Protein AF-A0A448WST9-F1 (afdb_monomer_lite)

Foldseek 3Di:
DPVVVVVQVVVQVVVCVVPVDRDDDDDDPDDDDPPFPDDDWDADPVRPDIDDGTPVVVVVVVCVVCVVVVCCVVPNDDPPCPDDD

Organism: NCBI:txid117903

Secondary structure (DSSP, 8-state):
--HHHHHHHHHHHHHHHHHSS-------S-PPPTTS-SEEEEEETTTTEEEEEEHHHHHHHHHHHHHHHHHHHHH---TT-----

Structure (mmCIF, N/CA/C/O backbone):
data_AF-A0A448WST9-F1
#
_entry.id   AF-A0A448WST9-F1
#
loop_
_atom_site.group_PDB
_atom_site.id
_atom_site.type_symbol
_atom_site.label_atom_id
_atom_site.label_alt_id
_atom_site.label_comp_id
_atom_site.label_asym_id
_atom_site.label_entity_id
_atom_site.label_seq_id
_atom_site.pdbx_PDB_ins_code
_atom_site.Cartn_x
_atom_site.Cartn_y
_atom_site.Cartn_z
_atom_site.occupancy
_atom_site.B_iso_or_equiv
_atom_site.auth_seq_id
_atom_site.auth_comp_id
_atom_site.auth_asym_id
_atom_site.auth_atom_id
_atom_site.pdbx_PDB_model_num
ATOM 1 N N . MET A 1 1 ? -20.236 6.586 4.221 1.00 48.97 1 MET A N 1
ATOM 2 C CA . MET A 1 1 ? -20.053 6.381 5.676 1.00 48.97 1 MET A CA 1
ATOM 3 C C . MET A 1 1 ? -20.403 4.969 6.172 1.00 48.97 1 MET A C 1
ATOM 5 O O . MET A 1 1 ? -19.781 4.498 7.106 1.00 48.97 1 MET A O 1
ATOM 9 N N . ILE A 1 2 ? -21.357 4.253 5.559 1.00 53.66 2 ILE A N 1
ATOM 10 C CA . ILE A 1 2 ? -21.835 2.950 6.077 1.00 53.66 2 ILE A CA 1
ATOM 11 C C . ILE A 1 2 ? -20.964 1.758 5.619 1.00 53.66 2 ILE A C 1
ATOM 13 O O . ILE A 1 2 ? -20.771 0.806 6.366 1.00 53.66 2 ILE A O 1
ATOM 17 N N . LEU A 1 3 ? -20.370 1.827 4.422 1.00 58.12 3 LEU A N 1
ATOM 18 C CA . LEU A 1 3 ? -19.663 0.692 3.805 1.00 58.12 3 LEU A CA 1
ATOM 19 C C . LEU A 1 3 ? -18.391 0.249 4.552 1.00 58.12 3 LEU A C 1
ATOM 21 O O . LEU A 1 3 ? -18.121 -0.945 4.642 1.00 58.12 3 LEU A O 1
ATOM 25 N N . TYR A 1 4 ? -17.618 1.177 5.121 1.00 62.66 4 TYR A N 1
ATOM 26 C CA . TYR A 1 4 ? -16.339 0.838 5.755 1.00 62.66 4 TYR A CA 1
ATOM 27 C C . TYR A 1 4 ? -16.503 0.109 7.099 1.00 62.66 4 TYR A C 1
ATOM 29 O O . TYR A 1 4 ? -15.692 -0.755 7.434 1.00 62.66 4 TYR A O 1
ATOM 37 N N . TYR A 1 5 ? -17.581 0.386 7.842 1.00 70.19 5 TYR A N 1
ATOM 38 C CA . TYR A 1 5 ? -17.866 -0.294 9.110 1.00 70.19 5 TYR A CA 1
ATOM 39 C C . TYR A 1 5 ? -18.222 -1.768 8.905 1.00 70.19 5 TYR A C 1
ATOM 41 O O . TYR A 1 5 ? -17.994 -2.575 9.801 1.00 70.19 5 TYR A O 1
ATOM 49 N N . CYS A 1 6 ? -18.732 -2.138 7.729 1.00 78.38 6 CYS A N 1
ATOM 50 C CA . CYS A 1 6 ? -19.048 -3.526 7.401 1.00 78.38 6 CYS A CA 1
ATOM 51 C C . CYS A 1 6 ? -17.800 -4.347 7.042 1.00 78.38 6 CYS A C 1
ATOM 53 O O . CYS A 1 6 ? -17.767 -5.550 7.288 1.00 78.38 6 CYS A O 1
ATOM 55 N N . VAL A 1 7 ? -16.769 -3.713 6.473 1.00 86.38 7 VAL A N 1
ATOM 56 C CA . VAL A 1 7 ? -15.566 -4.414 5.988 1.00 86.38 7 VAL A CA 1
ATOM 57 C C . VAL A 1 7 ? -14.521 -4.589 7.090 1.00 86.38 7 VAL A C 1
ATOM 59 O O . VAL A 1 7 ? -13.855 -5.622 7.140 1.00 86.38 7 VAL A O 1
ATOM 62 N N . LEU A 1 8 ? -14.401 -3.624 8.009 1.00 88.25 8 LEU A N 1
ATOM 63 C CA . LEU A 1 8 ? -13.395 -3.652 9.077 1.00 88.25 8 LEU A CA 1
ATOM 64 C C . LEU A 1 8 ? -13.449 -4.928 9.948 1.00 88.25 8 LEU A C 1
ATOM 66 O O . LEU A 1 8 ? -12.395 -5.528 10.163 1.00 88.25 8 LEU A O 1
ATOM 70 N N . PRO A 1 9 ? -14.623 -5.414 10.406 1.00 90.06 9 PRO A N 1
ATOM 71 C CA . PRO A 1 9 ? -14.700 -6.644 11.192 1.00 90.06 9 PRO A CA 1
ATOM 72 C C . PRO A 1 9 ? -14.209 -7.863 10.409 1.00 90.06 9 PRO A C 1
ATOM 74 O O . PRO A 1 9 ? -13.491 -8.695 10.959 1.00 90.06 9 PRO A O 1
ATOM 77 N N . LYS A 1 10 ? -14.537 -7.939 9.110 1.00 91.38 10 LYS A N 1
ATOM 78 C CA . LYS A 1 10 ? -14.104 -9.042 8.247 1.00 91.38 10 LYS A CA 1
ATOM 79 C C . LYS A 1 10 ? -12.597 -9.009 8.003 1.00 91.38 10 LYS A C 1
ATOM 81 O O . LYS A 1 10 ? 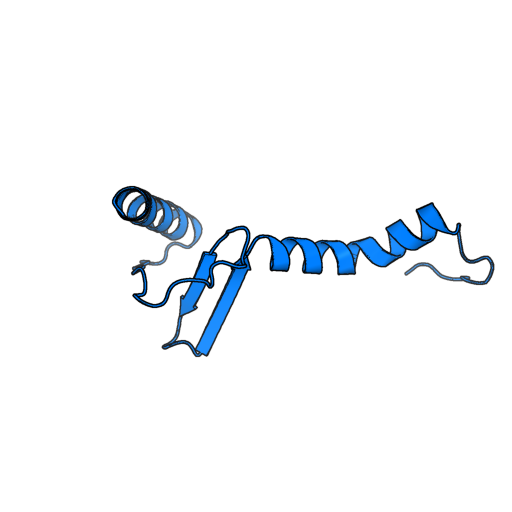-11.950 -10.048 8.062 1.00 91.38 10 LYS A O 1
ATOM 86 N N . ALA A 1 11 ? -12.029 -7.824 7.787 1.00 90.06 11 ALA A N 1
ATOM 87 C CA . ALA A 1 11 ? -10.586 -7.651 7.654 1.00 90.06 11 ALA A CA 1
ATOM 88 C C . ALA A 1 11 ? -9.843 -8.065 8.937 1.00 90.06 11 ALA A C 1
ATOM 90 O O . ALA A 1 11 ? -8.840 -8.773 8.863 1.00 90.06 11 ALA A O 1
ATOM 91 N N . CYS A 1 12 ? -10.367 -7.690 10.110 1.00 91.12 12 CYS A N 1
ATOM 92 C CA . CYS A 1 12 ? -9.833 -8.131 11.397 1.00 91.12 12 CYS A CA 1
ATOM 93 C C . CYS A 1 12 ? -9.884 -9.655 11.542 1.00 91.12 12 CYS A C 1
ATOM 95 O O . CYS A 1 12 ? -8.896 -10.240 11.965 1.00 91.12 12 CYS A O 1
ATOM 97 N N . GLU A 1 13 ? -10.990 -10.305 11.175 1.00 93.00 13 GLU A N 1
ATOM 98 C CA . GLU A 1 13 ? -11.109 -11.768 11.228 1.00 93.00 13 GLU A CA 1
ATOM 99 C C . GLU A 1 13 ? -10.053 -12.459 10.351 1.00 93.00 13 GLU A C 1
ATOM 101 O O . GLU A 1 13 ? -9.337 -13.339 10.828 1.00 93.00 13 GLU A O 1
ATOM 106 N N . VAL A 1 14 ? -9.895 -12.017 9.098 1.00 94.00 14 VAL A N 1
ATOM 107 C CA . VAL A 1 14 ? -8.887 -12.562 8.171 1.00 94.00 14 VAL A CA 1
ATOM 108 C C . VAL A 1 14 ? -7.472 -12.368 8.723 1.00 94.00 14 VAL A C 1
ATOM 110 O O . VAL A 1 14 ? -6.660 -13.292 8.703 1.00 94.00 14 VAL A O 1
ATOM 113 N N . ALA A 1 15 ? -7.171 -11.186 9.263 1.00 90.81 15 ALA A N 1
ATOM 114 C CA . ALA A 1 15 ? -5.858 -10.899 9.828 1.00 90.81 15 ALA A CA 1
ATOM 115 C C . ALA A 1 15 ? -5.584 -11.710 11.109 1.00 90.81 15 ALA A C 1
ATOM 117 O O . ALA A 1 15 ? -4.460 -12.167 11.318 1.00 90.81 15 ALA A O 1
ATOM 118 N N . GLN A 1 16 ? -6.598 -11.932 11.950 1.00 93.88 16 GLN A N 1
ATOM 119 C CA . GLN A 1 16 ? -6.491 -12.786 13.137 1.00 93.88 16 GLN A CA 1
ATOM 120 C C . GLN A 1 16 ? -6.230 -14.243 12.744 1.00 93.88 16 GLN A C 1
ATOM 122 O O . GLN A 1 16 ? -5.373 -14.885 13.343 1.00 93.88 16 GLN A O 1
ATOM 127 N N . GLN A 1 17 ? -6.903 -14.753 11.708 1.00 94.38 17 GLN A N 1
ATOM 128 C CA . GLN A 1 17 ? -6.664 -16.104 11.186 1.00 94.38 17 GLN A CA 1
ATOM 129 C C . GLN A 1 17 ? -5.250 -16.259 10.613 1.00 94.38 17 GLN A C 1
ATOM 131 O O . GLN A 1 17 ? -4.608 -17.279 10.840 1.00 94.38 17 GLN A O 1
ATOM 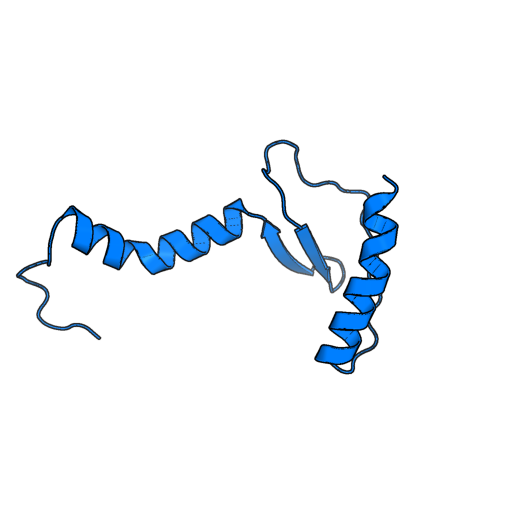136 N N . ALA A 1 18 ? -4.747 -15.242 9.907 1.00 94.12 18 ALA A N 1
ATOM 137 C CA . ALA A 1 18 ? -3.415 -15.274 9.307 1.00 94.12 18 ALA A CA 1
ATOM 138 C C . ALA A 1 18 ? -2.272 -15.129 10.329 1.00 94.12 18 ALA A C 1
ATOM 140 O O . ALA A 1 18 ? -1.195 -15.682 10.124 1.00 94.12 18 ALA A O 1
ATOM 141 N N . THR A 1 19 ? -2.481 -14.372 11.411 1.00 92.69 19 THR A N 1
ATOM 142 C CA . THR A 1 19 ? -1.417 -14.040 12.379 1.00 92.69 19 THR A CA 1
ATOM 143 C C . THR A 1 19 ? -1.516 -14.798 13.703 1.00 92.69 19 THR A C 1
ATOM 145 O O . THR A 1 19 ? -0.542 -14.842 14.450 1.00 92.69 19 THR A O 1
ATOM 148 N N . GLY A 1 20 ? -2.685 -15.355 14.036 1.00 92.81 20 GLY A N 1
ATOM 149 C CA . GLY A 1 20 ? -2.973 -15.952 15.344 1.00 92.81 20 GLY A CA 1
ATOM 150 C C . GLY A 1 20 ? -3.088 -14.940 16.493 1.00 92.81 20 GLY A C 1
ATOM 151 O O . GLY A 1 20 ? -3.262 -15.337 17.644 1.00 92.81 20 GLY A O 1
ATOM 152 N N . GLN A 1 21 ? -2.988 -13.637 16.217 1.00 90.38 21 GLN A N 1
ATOM 153 C CA . GLN A 1 21 ? -3.036 -12.580 17.227 1.00 90.38 21 GLN A CA 1
ATOM 154 C C . GLN A 1 21 ? -4.395 -11.899 17.243 1.00 90.38 21 GLN A C 1
ATOM 156 O O . GLN A 1 21 ? -5.014 -11.726 16.200 1.00 90.38 21 G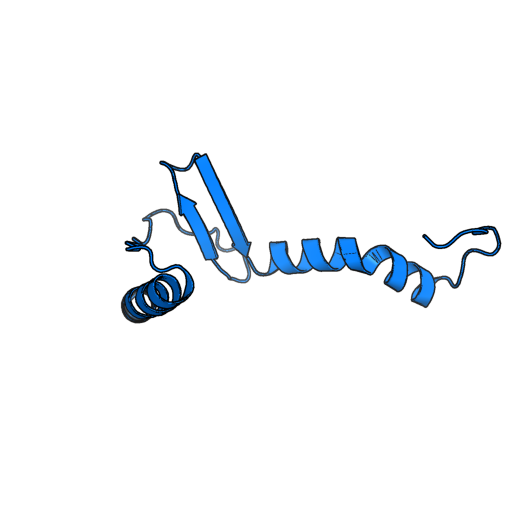LN A O 1
ATOM 161 N N . ARG A 1 22 ? -4.846 -11.442 18.417 1.00 89.50 22 ARG A N 1
ATOM 162 C CA . ARG A 1 22 ? -6.088 -10.669 18.537 1.00 89.50 22 ARG A CA 1
ATOM 163 C C . ARG A 1 22 ? -5.879 -9.252 17.999 1.00 89.50 22 ARG A C 1
ATOM 165 O O . ARG A 1 22 ? -5.154 -8.464 18.595 1.00 89.50 22 ARG A O 1
ATOM 172 N N . ILE A 1 23 ? -6.573 -8.916 16.915 1.00 90.25 23 ILE A N 1
ATOM 173 C CA . ILE A 1 23 ? -6.463 -7.618 16.238 1.00 90.25 23 ILE A CA 1
ATOM 174 C C . ILE A 1 23 ? -7.722 -6.794 16.496 1.00 90.25 23 ILE A C 1
ATOM 176 O O . ILE A 1 23 ? -8.836 -7.255 16.244 1.00 90.25 23 ILE A O 1
ATOM 180 N N . GLN A 1 24 ? -7.538 -5.565 16.977 1.00 88.94 24 GLN A N 1
ATOM 181 C CA . GLN A 1 24 ? -8.586 -4.551 17.059 1.00 88.94 24 GLN A CA 1
ATOM 182 C C . GLN A 1 24 ? -8.185 -3.372 16.180 1.00 88.94 24 GLN A C 1
ATOM 184 O O . GLN A 1 24 ? -7.178 -2.721 16.443 1.00 88.94 24 GLN A O 1
ATOM 189 N N . ALA A 1 25 ? -8.977 -3.098 15.149 1.00 89.56 25 ALA A N 1
ATOM 190 C CA . ALA A 1 25 ? -8.802 -1.932 14.297 1.00 89.56 25 ALA A CA 1
ATOM 191 C C . ALA A 1 25 ? -9.892 -0.899 14.593 1.00 89.56 25 ALA A C 1
ATOM 193 O O . ALA A 1 25 ? -11.031 -1.248 14.911 1.00 89.56 25 ALA A O 1
ATOM 194 N N . LYS A 1 26 ? -9.539 0.379 14.470 1.00 89.62 26 LYS A N 1
ATOM 195 C CA . LYS A 1 26 ? -10.465 1.511 14.517 1.00 89.62 26 LYS A CA 1
ATOM 196 C C . LYS A 1 26 ? -10.174 2.408 13.325 1.00 89.62 26 LYS A C 1
ATOM 198 O O . LYS A 1 26 ? -9.037 2.473 12.866 1.00 89.62 26 LYS A O 1
ATOM 203 N N . ILE A 1 27 ? -11.208 3.070 12.830 1.00 88.19 27 ILE A N 1
ATOM 204 C CA . ILE A 1 27 ? -11.076 4.044 11.751 1.00 88.19 27 ILE A CA 1
ATOM 205 C C . ILE A 1 27 ? -10.821 5.392 12.403 1.00 88.19 27 ILE A C 1
ATOM 207 O O . ILE A 1 27 ? -11.546 5.774 13.324 1.00 88.19 27 ILE A O 1
ATOM 211 N N . ASP A 1 28 ? -9.761 6.056 11.962 1.00 88.19 28 ASP A N 1
ATOM 212 C CA . ASP A 1 28 ? -9.420 7.382 12.452 1.00 88.19 28 ASP A CA 1
ATOM 213 C C . ASP A 1 28 ? -10.388 8.438 11.892 1.00 88.19 28 ASP A C 1
ATOM 215 O O . ASP A 1 28 ? -11.060 8.237 10.880 1.00 88.19 28 ASP A O 1
ATOM 219 N N . THR A 1 29 ? -10.461 9.573 12.575 1.00 87.75 29 THR A N 1
ATOM 220 C CA . THR A 1 29 ? -11.198 10.764 12.133 1.00 87.75 29 THR A CA 1
ATOM 221 C C . THR A 1 29 ? -10.421 11.590 11.109 1.00 87.75 29 THR A C 1
ATOM 223 O O . THR A 1 29 ? -11.012 12.411 10.409 1.00 87.75 29 THR A O 1
ATOM 226 N N . THR A 1 30 ? -9.112 11.350 10.994 1.00 88.44 30 THR A N 1
ATOM 227 C CA . THR A 1 30 ? -8.248 11.943 9.973 1.00 88.44 30 THR A CA 1
ATOM 228 C C . THR A 1 30 ? -8.394 11.174 8.664 1.00 88.44 30 THR A C 1
ATOM 230 O O . THR A 1 30 ? -8.017 10.006 8.572 1.00 88.44 30 THR A O 1
ATOM 233 N N . TYR A 1 31 ? -8.933 11.830 7.640 1.00 88.38 31 TYR A N 1
ATOM 234 C CA . TYR A 1 31 ? -9.094 11.235 6.316 1.00 88.38 31 TYR A CA 1
ATOM 235 C C . TYR A 1 31 ? -7.859 11.456 5.442 1.00 88.38 31 TYR A C 1
ATOM 237 O O . TYR A 1 31 ? -7.089 12.396 5.643 1.00 88.38 31 TYR A O 1
ATOM 245 N N . LEU A 1 32 ? -7.698 10.585 4.445 1.00 88.62 32 LEU A N 1
ATOM 246 C CA . LEU A 1 32 ? -6.733 10.800 3.375 1.00 88.62 32 LEU A CA 1
ATOM 247 C C . LEU A 1 32 ? -7.137 12.030 2.547 1.00 88.62 32 LEU A C 1
ATOM 249 O O . LEU A 1 32 ? -8.335 12.263 2.360 1.00 88.62 32 LEU A O 1
ATOM 253 N N . PRO A 1 33 ? -6.168 12.817 2.057 1.00 89.25 33 PRO A N 1
ATOM 254 C CA . PRO A 1 33 ? -6.468 13.979 1.237 1.00 89.25 33 PRO A CA 1
ATOM 255 C C . PRO A 1 33 ? -7.123 13.581 -0.097 1.00 89.25 33 PRO A C 1
ATOM 257 O O . PRO A 1 33 ? -6.873 12.507 -0.644 1.00 89.25 33 PRO A O 1
ATOM 260 N N . GLU A 1 34 ? -7.976 14.464 -0.624 1.00 87.94 34 GLU A N 1
ATOM 261 C CA . GLU A 1 34 ? -8.821 14.207 -1.807 1.00 87.94 34 GLU A CA 1
ATOM 262 C C . GLU A 1 34 ? -8.028 13.985 -3.104 1.00 87.94 34 GLU A C 1
ATOM 264 O O . GLU A 1 34 ? -8.565 13.490 -4.090 1.00 87.94 34 GLU A O 1
ATOM 269 N N . ASN A 1 35 ? -6.745 14.347 -3.115 1.00 88.50 35 ASN A N 1
ATOM 270 C CA . ASN A 1 35 ? -5.851 14.172 -4.255 1.00 88.50 35 ASN A CA 1
ATOM 271 C C . ASN A 1 35 ? -5.311 12.738 -4.403 1.00 88.50 35 ASN A C 1
ATOM 273 O O . ASN A 1 35 ? -4.545 12.483 -5.330 1.00 88.50 35 ASN A O 1
ATOM 277 N N . ILE A 1 36 ? -5.662 11.828 -3.492 1.00 87.38 36 ILE A N 1
ATOM 278 C CA . ILE A 1 36 ? -5.264 10.420 -3.535 1.00 87.38 36 ILE A CA 1
ATOM 279 C C . ILE A 1 36 ? -6.358 9.615 -4.243 1.00 87.38 36 ILE A C 1
ATOM 281 O O . ILE A 1 36 ? -7.530 9.670 -3.875 1.00 87.38 36 ILE A O 1
ATOM 285 N N . SER A 1 37 ? -5.969 8.817 -5.237 1.00 87.50 37 SER A N 1
ATOM 286 C CA . SER A 1 37 ? -6.875 7.998 -6.058 1.00 87.50 37 SER A CA 1
ATOM 287 C C . SER A 1 37 ? -7.537 6.874 -5.256 1.00 87.50 37 SER A C 1
ATOM 289 O O . SER A 1 37 ? -8.587 6.359 -5.637 1.00 87.50 37 SER A O 1
ATOM 291 N N . GLY A 1 38 ? -6.915 6.470 -4.146 1.00 90.06 38 GLY A N 1
ATOM 292 C CA . GLY A 1 38 ? -7.495 5.578 -3.152 1.00 90.06 38 GLY A CA 1
ATOM 293 C C . GLY A 1 38 ? -6.464 4.751 -2.387 1.00 90.06 38 GLY A C 1
ATOM 294 O O . GLY A 1 38 ? -5.255 4.983 -2.440 1.00 90.06 38 GLY A O 1
ATOM 295 N N . GLY A 1 39 ? -6.969 3.736 -1.688 1.00 90.19 39 GLY A N 1
ATOM 296 C CA . GLY A 1 39 ? -6.189 2.863 -0.813 1.00 90.19 39 GLY A CA 1
ATOM 297 C C . GLY A 1 39 ? -6.375 3.213 0.660 1.00 90.19 39 GLY A C 1
ATOM 298 O O . GLY A 1 39 ? -7.358 3.850 1.037 1.00 90.19 39 GLY A O 1
ATOM 299 N N . VAL A 1 40 ? -5.463 2.728 1.503 1.00 91.31 40 VAL A N 1
ATOM 300 C CA . VAL A 1 40 ? -5.558 2.876 2.961 1.00 91.31 40 VAL A CA 1
ATOM 301 C C . VAL A 1 40 ? -4.196 3.151 3.578 1.00 91.31 40 VAL A C 1
ATOM 303 O O . VAL A 1 40 ? -3.166 2.694 3.085 1.00 91.31 40 VAL A O 1
ATOM 306 N N . GLU A 1 41 ? -4.205 3.845 4.708 1.00 92.12 41 GLU A N 1
ATOM 307 C CA . GLU A 1 41 ? -3.052 3.953 5.591 1.00 92.12 41 GLU A CA 1
ATOM 308 C C . GLU A 1 41 ? -3.386 3.305 6.929 1.00 92.12 41 GLU A C 1
ATOM 310 O O . GLU A 1 41 ? -4.447 3.543 7.508 1.00 92.12 41 GLU A O 1
ATOM 315 N N . CYS A 1 42 ? -2.481 2.468 7.422 1.00 91.50 42 CYS A N 1
ATOM 316 C CA . CYS A 1 42 ? -2.616 1.821 8.718 1.00 91.50 42 CYS A CA 1
ATOM 317 C C . CYS A 1 42 ? -1.567 2.379 9.672 1.00 91.50 42 CYS A C 1
ATOM 319 O O . CYS A 1 42 ? -0.392 2.479 9.324 1.00 91.50 42 CYS A O 1
ATOM 321 N N . MET A 1 43 ? -1.978 2.709 10.893 1.00 91.94 43 MET A N 1
ATOM 322 C CA . MET A 1 43 ? -1.079 3.180 11.942 1.00 91.94 43 MET A CA 1
ATOM 323 C C . MET A 1 43 ? -1.147 2.260 13.155 1.00 91.94 43 MET A C 1
ATOM 325 O O . MET A 1 43 ? -2.213 1.756 13.505 1.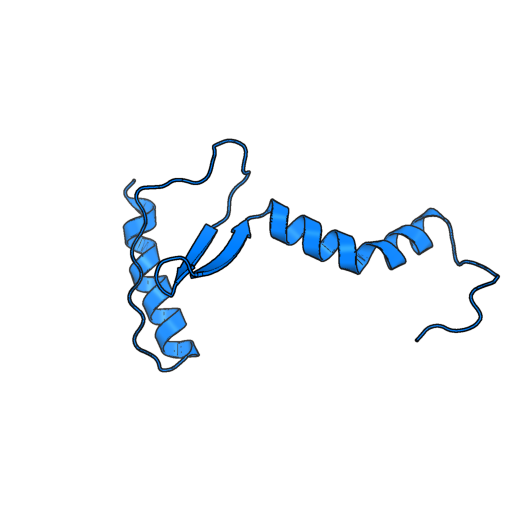00 91.94 43 MET A O 1
ATOM 329 N N . THR A 1 44 ? -0.009 2.062 13.811 1.00 90.44 44 THR A N 1
ATOM 330 C CA . THR A 1 44 ? 0.094 1.327 15.076 1.00 90.44 44 THR A CA 1
ATOM 331 C C . THR A 1 44 ? 1.148 1.964 15.983 1.00 90.44 44 THR A C 1
ATOM 333 O O . THR A 1 44 ? 1.867 2.876 15.567 1.00 90.44 44 THR A O 1
ATOM 336 N N . LEU A 1 45 ? 1.223 1.498 17.233 1.00 89.25 45 LEU A N 1
ATOM 337 C CA . LEU A 1 45 ? 2.132 1.998 18.272 1.00 89.25 45 LEU A CA 1
ATOM 338 C C . LEU A 1 45 ? 2.039 3.523 18.447 1.00 89.25 45 LEU A C 1
ATOM 340 O O . LEU A 1 45 ? 3.047 4.221 18.350 1.00 89.25 45 LEU A O 1
ATOM 344 N N . ASP A 1 46 ? 0.821 4.034 18.641 1.00 85.75 46 ASP A N 1
ATOM 345 C CA . ASP A 1 46 ? 0.539 5.468 18.808 1.00 85.75 46 ASP A CA 1
ATOM 346 C C . ASP A 1 46 ? 1.092 6.334 17.661 1.00 85.75 46 ASP A C 1
ATOM 348 O O . ASP A 1 46 ? 1.620 7.425 17.863 1.00 85.75 46 ASP A O 1
ATOM 352 N N . GLY A 1 47 ? 1.007 5.814 16.433 1.00 84.62 47 GLY A N 1
ATOM 353 C CA . GLY A 1 47 ? 1.447 6.509 15.221 1.00 84.62 47 GLY A CA 1
ATOM 354 C C . GLY A 1 47 ? 2.939 6.373 14.908 1.00 84.62 47 GLY A C 1
ATOM 355 O O . GLY A 1 47 ? 3.387 6.922 13.905 1.00 84.62 47 GLY A O 1
ATOM 356 N N . LYS A 1 48 ? 3.711 5.621 15.707 1.00 91.44 48 LYS A N 1
ATOM 357 C CA . LYS A 1 48 ? 5.144 5.389 15.446 1.00 91.44 48 LYS A CA 1
ATOM 358 C C . LYS A 1 48 ? 5.394 4.565 14.190 1.00 91.44 48 LYS A C 1
ATOM 360 O O . LYS A 1 48 ? 6.394 4.776 13.513 1.00 91.44 48 LYS A O 1
ATOM 365 N N . ILE A 1 49 ? 4.512 3.613 13.896 1.00 93.62 49 ILE A N 1
ATOM 366 C CA . ILE A 1 49 ? 4.601 2.801 12.684 1.00 93.62 49 ILE A CA 1
ATOM 367 C C . ILE A 1 49 ? 3.409 3.145 11.805 1.00 93.62 49 ILE A C 1
ATOM 369 O O . ILE A 1 49 ? 2.259 2.949 12.203 1.00 93.62 49 ILE A O 1
ATOM 373 N N . ARG A 1 50 ? 3.705 3.630 10.598 1.00 92.25 50 ARG A N 1
ATOM 374 C CA . ARG A 1 50 ? 2.730 3.904 9.545 1.00 92.25 50 ARG A CA 1
ATOM 375 C C . ARG A 1 50 ? 3.026 3.011 8.348 1.00 92.25 50 ARG A C 1
ATOM 377 O O . ARG A 1 50 ? 4.144 2.994 7.844 1.00 92.25 50 ARG A O 1
ATOM 384 N N . VAL A 1 51 ? 2.010 2.294 7.894 1.00 92.69 51 VAL A N 1
ATOM 385 C CA . VAL A 1 51 ? 2.039 1.484 6.678 1.00 92.69 51 VAL A CA 1
ATOM 386 C C . VAL A 1 51 ? 1.155 2.174 5.651 1.00 92.69 51 VAL A C 1
ATOM 388 O O . VAL A 1 51 ? -0.062 2.251 5.824 1.00 92.69 51 VAL A O 1
ATOM 391 N N . VAL A 1 52 ? 1.780 2.699 4.599 1.00 92.69 52 VAL A N 1
ATOM 392 C CA . VAL A 1 52 ? 1.097 3.398 3.508 1.00 92.69 52 VAL A CA 1
ATOM 393 C C . VAL A 1 52 ? 0.806 2.397 2.400 1.00 92.69 52 VAL A C 1
ATOM 395 O O . VAL A 1 52 ? 1.723 1.833 1.811 1.00 92.69 52 VAL A O 1
ATOM 398 N N . ASN A 1 53 ? -0.474 2.160 2.130 1.00 92.62 53 ASN A N 1
ATOM 399 C CA . ASN A 1 53 ? -0.936 1.263 1.075 1.00 92.62 53 ASN A CA 1
ATOM 400 C C . ASN A 1 53 ? -1.917 1.997 0.148 1.00 92.62 53 ASN A C 1
ATOM 402 O O . ASN A 1 53 ? -3.007 1.509 -0.166 1.00 92.62 53 ASN A O 1
ATOM 406 N N . THR A 1 54 ? -1.537 3.214 -0.239 1.00 93.75 54 THR A N 1
ATOM 407 C CA . THR A 1 54 ? -2.206 3.991 -1.286 1.00 93.75 54 THR A CA 1
ATOM 408 C C . THR A 1 54 ? -1.814 3.463 -2.664 1.00 93.75 54 THR A C 1
ATOM 410 O O . THR A 1 54 ? -0.750 2.855 -2.834 1.00 93.75 54 THR A O 1
ATOM 413 N N . LEU A 1 55 ? -2.676 3.668 -3.660 1.00 92.12 55 LEU A N 1
ATOM 414 C CA . LEU A 1 55 ? -2.424 3.191 -5.026 1.00 92.12 55 LEU A CA 1
ATOM 415 C C . LEU A 1 55 ? -1.158 3.820 -5.621 1.00 92.12 55 LEU A C 1
ATOM 417 O O . LEU A 1 55 ? -0.362 3.129 -6.255 1.00 92.12 55 LEU A O 1
ATOM 421 N N . GLU A 1 56 ? -0.937 5.101 -5.345 1.00 91.06 56 GLU A N 1
ATOM 422 C CA . GLU A 1 56 ? 0.235 5.871 -5.752 1.00 91.06 56 GLU A CA 1
ATOM 423 C C . GLU A 1 56 ? 1.516 5.298 -5.148 1.00 91.06 56 GLU A C 1
ATOM 425 O O . G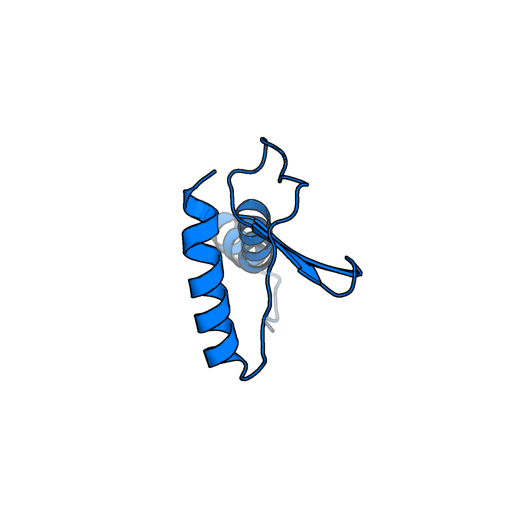LU A 1 56 ? 2.504 5.115 -5.859 1.00 91.06 56 GLU A O 1
ATOM 430 N N . SER A 1 57 ? 1.501 4.965 -3.851 1.00 92.06 57 SER A N 1
ATOM 431 C CA . SER A 1 57 ? 2.675 4.400 -3.179 1.00 92.06 57 SER A CA 1
ATOM 432 C C . SER A 1 57 ? 3.043 3.039 -3.766 1.00 92.06 57 SER A C 1
ATOM 434 O O . SER A 1 57 ? 4.209 2.798 -4.078 1.00 92.06 57 SER A O 1
ATOM 436 N N . ARG A 1 58 ? 2.048 2.176 -4.015 1.00 93.19 58 ARG A N 1
ATOM 437 C CA . ARG A 1 58 ? 2.281 0.885 -4.677 1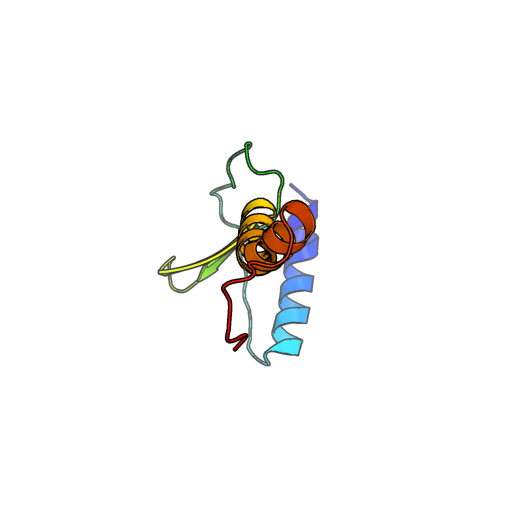.00 93.19 58 ARG A CA 1
ATOM 438 C C . ARG A 1 58 ? 2.834 1.057 -6.088 1.00 93.19 58 ARG A C 1
ATOM 440 O O . ARG A 1 58 ? 3.764 0.346 -6.458 1.00 93.19 58 ARG A O 1
ATOM 447 N N . LEU A 1 59 ? 2.275 1.986 -6.863 1.00 92.62 59 LEU A N 1
ATOM 448 C CA . LEU A 1 59 ? 2.737 2.255 -8.221 1.00 92.62 59 LEU A CA 1
ATOM 449 C C . LEU A 1 59 ? 4.184 2.754 -8.223 1.00 92.62 59 LEU A C 1
ATOM 451 O O . LEU A 1 59 ? 4.979 2.254 -9.009 1.00 92.62 59 LEU A O 1
ATOM 455 N N . SER A 1 60 ? 4.540 3.675 -7.323 1.00 92.38 60 SER A N 1
ATOM 456 C CA . SER A 1 60 ? 5.909 4.191 -7.199 1.00 92.38 60 SER A CA 1
ATOM 457 C C . SER A 1 60 ? 6.902 3.090 -6.825 1.00 92.38 60 SER A C 1
ATOM 459 O O . SER A 1 60 ? 7.933 2.954 -7.475 1.00 92.38 60 SER A O 1
ATOM 461 N N . GLN A 1 61 ? 6.570 2.253 -5.834 1.00 92.31 61 GLN A N 1
ATOM 462 C CA . GLN A 1 61 ? 7.429 1.140 -5.409 1.00 92.31 61 GLN A CA 1
ATOM 463 C C . GLN A 1 61 ? 7.676 0.137 -6.542 1.00 92.31 61 GLN A C 1
ATOM 465 O O . GLN A 1 61 ? 8.805 -0.299 -6.755 1.00 92.31 61 GLN A O 1
ATOM 470 N N . ILE A 1 62 ? 6.626 -0.220 -7.289 1.00 92.62 62 ILE A N 1
ATOM 471 C CA . ILE A 1 62 ? 6.751 -1.126 -8.436 1.00 92.62 62 ILE A CA 1
ATOM 472 C C . ILE A 1 62 ? 7.537 -0.450 -9.559 1.00 92.62 62 ILE A C 1
ATOM 474 O O . ILE A 1 62 ? 8.408 -1.078 -10.153 1.00 92.62 62 ILE A O 1
ATOM 478 N N . ALA A 1 63 ? 7.254 0.822 -9.846 1.00 92.81 63 ALA A N 1
ATOM 479 C CA . ALA A 1 63 ? 7.959 1.568 -10.876 1.00 92.81 63 ALA A CA 1
ATOM 480 C C . ALA A 1 63 ? 9.463 1.575 -10.597 1.00 92.81 63 ALA A C 1
ATOM 482 O O . ALA A 1 63 ? 10.222 1.193 -11.476 1.00 92.81 63 ALA A O 1
ATOM 483 N N . GLU A 1 64 ? 9.892 1.899 -9.375 1.00 92.50 64 GLU A N 1
ATOM 484 C CA . GLU A 1 64 ? 11.306 1.887 -8.976 1.00 92.50 64 GLU A CA 1
ATOM 485 C C . GLU A 1 64 ? 11.980 0.527 -9.197 1.00 92.50 64 GLU A C 1
ATOM 487 O O . GLU A 1 64 ? 13.096 0.475 -9.717 1.00 92.50 64 GLU A O 1
ATOM 492 N N . GLN A 1 65 ? 11.298 -0.572 -8.861 1.00 92.06 65 GLN A N 1
ATOM 493 C CA . GLN A 1 65 ? 11.812 -1.929 -9.079 1.00 92.06 65 GLN A CA 1
ATOM 494 C C . GLN A 1 65 ? 11.904 -2.289 -10.566 1.00 92.06 65 GLN A C 1
ATOM 496 O O . GLN A 1 65 ? 12.858 -2.941 -10.980 1.00 92.06 65 GLN A O 1
ATOM 501 N N . MET A 1 66 ? 10.936 -1.841 -11.367 1.00 93.12 66 MET A N 1
ATOM 502 C CA . MET A 1 66 ? 10.829 -2.151 -12.796 1.00 93.12 66 MET A CA 1
ATOM 503 C C . MET A 1 66 ? 11.606 -1.175 -13.692 1.00 93.12 66 MET A C 1
ATOM 505 O O . MET A 1 66 ? 11.811 -1.456 -14.873 1.00 93.12 66 MET A O 1
ATOM 509 N N . MET A 1 67 ? 12.059 -0.032 -13.164 1.00 91.69 67 MET A N 1
ATOM 510 C CA . MET A 1 67 ? 12.793 0.995 -13.915 1.00 91.69 67 MET A CA 1
ATOM 511 C C . MET A 1 67 ? 13.982 0.444 -14.722 1.00 91.69 67 MET A C 1
ATOM 513 O O . MET A 1 67 ? 14.156 0.881 -15.865 1.00 91.69 67 MET A O 1
ATOM 517 N N . PRO A 1 68 ? 14.811 -0.487 -14.200 1.00 90.00 68 PRO A N 1
ATOM 518 C CA . PRO A 1 68 ? 15.912 -1.066 -14.967 1.00 90.00 68 PRO A CA 1
ATOM 519 C C . PRO A 1 68 ? 15.436 -1.792 -16.231 1.00 90.00 68 PRO A C 1
ATOM 521 O O . PRO A 1 68 ? 16.005 -1.581 -17.303 1.00 90.00 68 PRO A O 1
ATOM 524 N N . ASP A 1 69 ? 14.368 -2.582 -16.117 1.00 90.44 69 ASP A N 1
ATOM 525 C CA . ASP A 1 69 ? 13.814 -3.367 -17.222 1.00 90.44 69 ASP A CA 1
ATOM 526 C C . ASP A 1 69 ? 13.129 -2.463 -18.245 1.00 90.44 69 ASP A C 1
ATOM 528 O O . ASP A 1 69 ? 13.358 -2.587 -19.447 1.00 90.44 69 ASP A O 1
ATOM 532 N N . VAL A 1 70 ? 12.353 -1.481 -17.775 1.00 91.38 70 VAL A N 1
ATOM 533 C CA . VAL A 1 70 ? 11.719 -0.473 -18.636 1.00 91.38 70 VAL A CA 1
ATOM 534 C C . VAL A 1 70 ? 12.776 0.293 -19.434 1.00 91.38 70 VAL A C 1
ATOM 536 O O . VAL A 1 70 ? 12.612 0.506 -20.635 1.00 91.38 70 VAL A O 1
ATOM 539 N N . ARG A 1 71 ? 13.896 0.668 -18.805 1.00 92.12 71 ARG A N 1
ATOM 540 C CA . ARG A 1 71 ? 15.006 1.337 -19.494 1.00 92.12 71 ARG A CA 1
ATOM 541 C C . ARG A 1 71 ? 15.617 0.451 -20.578 1.00 92.12 71 ARG A C 1
ATOM 543 O O . ARG A 1 71 ? 15.907 0.949 -21.661 1.00 92.12 71 ARG A O 1
ATOM 550 N N . GLU A 1 72 ? 15.831 -0.828 -20.295 1.00 90.31 72 GLU A N 1
ATOM 551 C CA . GLU A 1 72 ? 16.389 -1.772 -21.265 1.00 90.31 72 GLU A CA 1
ATOM 552 C C . GLU A 1 72 ? 15.443 -2.016 -22.447 1.00 90.31 72 GLU A C 1
ATOM 554 O O . GLU A 1 72 ? 15.896 -2.046 -23.588 1.00 90.31 72 GLU A O 1
ATOM 559 N N . ILE A 1 73 ? 14.134 -2.118 -22.200 1.00 91.50 73 ILE A N 1
ATOM 560 C CA . ILE A 1 73 ? 13.123 -2.266 -23.256 1.00 91.50 73 ILE A CA 1
ATOM 561 C C . ILE A 1 73 ? 13.088 -1.024 -24.157 1.00 91.50 73 ILE A C 1
ATOM 563 O O . ILE A 1 73 ? 13.013 -1.152 -25.377 1.00 91.50 73 ILE A O 1
ATOM 567 N N . LEU A 1 74 ? 13.150 0.176 -23.572 1.00 93.75 74 LEU A N 1
ATOM 568 C CA . LEU A 1 74 ? 13.027 1.431 -24.320 1.00 93.75 74 LEU A CA 1
ATOM 569 C C . LEU A 1 74 ? 14.311 1.837 -25.053 1.00 93.75 74 LEU A C 1
ATOM 571 O O . LEU A 1 74 ? 14.241 2.372 -26.157 1.00 93.75 74 LEU A O 1
ATOM 575 N N . PHE A 1 75 ? 15.478 1.620 -24.443 1.00 93.12 75 PHE A N 1
ATOM 576 C CA . PHE A 1 75 ? 16.760 2.137 -24.941 1.00 93.12 75 PHE A CA 1
ATOM 577 C C . PHE A 1 75 ? 17.748 1.042 -25.352 1.00 93.12 75 PHE A C 1
ATOM 579 O O . PHE A 1 75 ? 18.852 1.346 -25.804 1.00 93.12 75 PHE A O 1
ATOM 586 N N . GLY A 1 76 ? 17.361 -0.224 -25.211 1.00 88.62 76 GLY A N 1
ATOM 587 C CA . GLY A 1 76 ? 18.222 -1.367 -25.460 1.00 88.62 76 GLY A CA 1
ATOM 588 C C . GLY A 1 76 ? 19.205 -1.647 -24.322 1.00 88.62 76 GLY A C 1
ATOM 589 O O . GLY A 1 76 ? 19.322 -0.927 -23.325 1.00 88.62 76 GLY A O 1
ATOM 590 N N . ILE A 1 77 ? 19.940 -2.744 -24.486 1.00 85.56 77 ILE A N 1
ATOM 591 C CA . ILE A 1 77 ? 20.944 -3.204 -23.527 1.00 85.56 77 ILE A CA 1
ATOM 592 C C . ILE A 1 77 ? 22.157 -2.277 -23.585 1.00 85.56 77 ILE A C 1
ATOM 594 O O . ILE A 1 77 ? 22.668 -1.974 -24.661 1.00 85.56 77 ILE A O 1
ATOM 598 N N . ASN A 1 78 ? 22.675 -1.876 -22.423 1.00 85.06 78 ASN A N 1
ATOM 599 C CA . ASN A 1 78 ? 23.941 -1.153 -22.360 1.00 85.06 78 ASN A CA 1
ATOM 600 C C . ASN A 1 78 ? 25.104 -2.078 -22.790 1.00 85.06 78 ASN A C 1
ATOM 602 O O . ASN A 1 78 ? 25.425 -3.004 -22.037 1.00 85.06 78 ASN A O 1
ATOM 606 N N . PRO A 1 79 ? 25.790 -1.814 -23.921 1.00 83.25 79 PRO A N 1
ATOM 607 C CA . PRO A 1 79 ? 26.857 -2.680 -24.434 1.00 83.25 79 PRO A CA 1
ATOM 608 C C . PRO A 1 79 ? 28.075 -2.765 -23.501 1.00 83.25 79 PRO A C 1
ATOM 610 O O . PRO A 1 79 ? 28.847 -3.716 -23.572 1.00 83.25 79 PRO A O 1
ATOM 613 N N . ASN A 1 80 ? 28.240 -1.804 -22.586 1.00 85.69 80 ASN A N 1
ATOM 614 C CA . ASN A 1 80 ? 29.337 -1.784 -21.619 1.00 85.69 80 ASN A CA 1
ATOM 615 C C . ASN A 1 80 ? 29.013 -2.513 -20.302 1.00 85.69 80 ASN A C 1
ATOM 617 O O . ASN A 1 80 ? 29.880 -2.614 -19.429 1.00 85.69 80 ASN A O 1
ATOM 621 N N . ARG A 1 81 ? 27.785 -3.022 -20.114 1.00 80.06 81 ARG A N 1
ATOM 622 C CA . ARG A 1 81 ? 27.407 -3.744 -18.891 1.00 80.06 81 ARG A CA 1
ATOM 623 C C . ARG A 1 81 ? 27.922 -5.185 -18.956 1.00 80.06 81 ARG A C 1
ATOM 625 O O . ARG A 1 81 ? 27.258 -6.067 -19.484 1.00 80.06 81 ARG A O 1
ATOM 632 N N . LYS A 1 82 ? 29.109 -5.417 -18.389 1.00 74.62 82 LYS A N 1
ATOM 633 C CA . LYS A 1 82 ? 29.792 -6.726 -18.408 1.00 74.62 82 LYS A CA 1
ATOM 634 C C . LYS A 1 82 ? 29.235 -7.756 -17.419 1.00 74.62 82 LYS A C 1
ATOM 636 O O . LYS A 1 82 ? 29.427 -8.946 -17.633 1.00 74.62 82 LYS A O 1
ATOM 641 N N . PHE A 1 83 ? 28.550 -7.320 -16.361 1.00 76.81 83 PHE A N 1
ATOM 642 C CA . PHE A 1 83 ? 28.020 -8.207 -15.323 1.00 76.81 83 PHE A CA 1
ATOM 643 C C . PHE A 1 83 ? 26.570 -7.839 -14.980 1.00 76.81 83 PHE A C 1
ATOM 645 O O . PHE A 1 83 ? 26.239 -6.664 -14.782 1.00 76.81 83 PHE A O 1
ATOM 652 N N . ARG A 1 84 ? 25.705 -8.856 -14.938 1.00 66.12 84 ARG A N 1
ATOM 653 C CA . ARG A 1 84 ? 24.320 -8.789 -14.461 1.00 66.12 84 ARG A CA 1
ATOM 654 C C . ARG A 1 84 ? 24.225 -9.670 -13.217 1.00 66.12 84 ARG A C 1
ATOM 656 O O . ARG A 1 84 ? 23.919 -10.848 -13.344 1.00 66.12 84 ARG A O 1
ATOM 663 N N . ASN A 1 85 ? 24.552 -9.107 -12.062 1.00 56.97 85 ASN A N 1
ATOM 664 C CA . ASN A 1 85 ? 24.157 -9.678 -10.777 1.00 56.97 85 ASN A CA 1
ATOM 665 C C . ASN A 1 85 ? 22.997 -8.851 -10.239 1.00 56.97 85 ASN A C 1
ATOM 667 O O . ASN A 1 85 ? 23.054 -7.612 -10.441 1.00 56.97 85 ASN A O 1
#

Sequence (85 aa):
MILYYCVLPKACEVAQQATGQRIQAKIDTTYLPENISGGVECMTLDGKIRVVNTLESRLSQIAEQMMPDVREILFGINPNRKFRN

InterPro domains:
  IPR002842 V-type ATPase subunit E [PF01991] (7-75)
  IPR002842 V-type ATPase subunit E [PTHR45715] (7-76)
  IPR038495 V-type ATPase subunit E, C-terminal domain superfamily [G3DSA:3.30.2320.30] (3-85)

pLDDT: mean 87.36, std 9.3, range [48.97, 94.38]

Radius of gyration: 19.59 Å; chains: 1; bounding box: 52×30×44 Å